Protein AF-A0A516HG93-F1 (afdb_monomer_lite)

Sequence (160 aa):
MPISRIILSLVFISAPFLVAAEEVNPKSQEELVKNFAEIHQNLMAKVAVADMYYGCHLAKHGDDKGLDDIETLILKTDKDTLGQKLINCLGDDKIGSEKALNFGITGCFTDQTKHMDVKVQSEKMAQVAKAIDALGKEEKQKSFTQCVNNQALIYLQSQE

Secondary structure (DSSP, 8-state):
-------------------------HHHHHHHHHHHHHHHHHHHHHHHHHHHHHHHHHHHH-S-TTSPPHHHHHHTS-HHHHHHHHHHHHTTS-TTSHHHHHHHHHHHHHHHHTTS-HHHHHHHHHHHHHHHHHS-HHHHHHHHHHHHHHHHHHHHHTT-

pLDDT: mean 85.94, std 16.66, range [29.78, 98.44]

Foldseek 3Di:
DDDDDPDPDDDPPPDPPPPPPDPPDVVVVVVVVVVVVVLLVVLLVQLLLLQLLQLLCCVVPNPDPPDDQSLCSRPPNDSVRSNVSNCVSCPVDDCLDLSSLLSLLLSLLCVVCVPDDPVVSVVVSVVSVVCSVVDDSVVSVVNSSVSSSVVSVVSVVVVD

Radius of gyration: 26.58 Å; chains: 1; bounding box: 98×54×49 Å

Structure (mmCIF, N/CA/C/O backbone):
data_AF-A0A516HG93-F1
#
_entry.id   AF-A0A516HG93-F1
#
loop_
_atom_site.group_PDB
_atom_site.id
_atom_site.type_symbol
_atom_site.label_atom_id
_atom_site.label_alt_id
_atom_site.label_comp_id
_atom_site.label_asym_id
_atom_site.label_entity_id
_atom_site.label_seq_id
_atom_site.pdbx_PDB_ins_code
_atom_site.Cartn_x
_atom_site.Cartn_y
_atom_site.Cartn_z
_atom_site.occupancy
_atom_site.B_iso_or_equiv
_atom_site.auth_seq_id
_atom_site.auth_comp_id
_atom_site.auth_asym_id
_atom_site.auth_atom_id
_atom_site.pdbx_PDB_model_num
ATOM 1 N N . MET A 1 1 ? 80.128 41.073 -8.113 1.00 29.78 1 MET A N 1
ATOM 2 C CA . MET A 1 1 ? 80.400 40.074 -9.175 1.00 29.78 1 MET A CA 1
ATOM 3 C C . MET A 1 1 ? 79.966 38.701 -8.664 1.00 29.78 1 MET A C 1
ATOM 5 O O . MET A 1 1 ? 80.090 38.490 -7.466 1.00 29.78 1 MET A O 1
ATOM 9 N N . PRO A 1 2 ? 79.383 37.838 -9.513 1.00 52.28 2 PRO A N 1
ATOM 10 C CA . PRO A 1 2 ? 77.929 37.641 -9.695 1.00 52.28 2 PRO A CA 1
ATOM 11 C C . PRO A 1 2 ? 77.404 36.380 -8.966 1.00 52.28 2 PRO A C 1
ATOM 13 O O . PRO A 1 2 ? 78.157 35.448 -8.724 1.00 52.28 2 PRO A O 1
ATOM 16 N N . ILE A 1 3 ? 76.184 36.365 -8.412 1.00 51.62 3 ILE A N 1
ATOM 17 C CA . ILE A 1 3 ? 74.893 36.013 -9.053 1.00 51.62 3 ILE A CA 1
ATOM 18 C C . ILE A 1 3 ? 74.996 34.795 -9.982 1.00 51.62 3 ILE A C 1
ATOM 20 O O . ILE A 1 3 ? 75.483 34.930 -11.095 1.00 51.62 3 ILE A O 1
ATOM 24 N N . SER A 1 4 ? 74.409 33.660 -9.591 1.00 39.78 4 SER A N 1
ATOM 25 C CA . SER A 1 4 ? 73.502 32.938 -10.494 1.00 39.78 4 SER A CA 1
ATOM 26 C C . SER A 1 4 ? 72.667 31.914 -9.728 1.00 39.78 4 SER A C 1
ATOM 28 O O . SER A 1 4 ? 73.186 30.979 -9.123 1.00 39.78 4 SER A O 1
ATOM 30 N N . ARG A 1 5 ? 71.351 32.133 -9.728 1.00 48.31 5 ARG A N 1
ATOM 31 C CA . ARG A 1 5 ? 70.337 31.205 -9.229 1.00 48.31 5 ARG A CA 1
ATOM 32 C C . ARG A 1 5 ? 70.166 30.092 -10.262 1.00 48.31 5 ARG A C 1
ATOM 34 O O . ARG A 1 5 ? 69.785 30.375 -11.393 1.00 48.31 5 ARG A O 1
ATOM 41 N N . ILE A 1 6 ? 70.403 28.844 -9.869 1.00 50.12 6 ILE A N 1
ATOM 42 C CA . ILE A 1 6 ? 70.031 27.677 -10.672 1.00 50.12 6 ILE A CA 1
ATOM 43 C C . ILE A 1 6 ? 68.522 27.481 -10.504 1.00 50.12 6 ILE A C 1
ATOM 45 O O . ILE A 1 6 ? 68.051 27.004 -9.475 1.00 50.12 6 ILE A O 1
ATOM 49 N N . ILE A 1 7 ? 67.761 27.921 -11.504 1.00 53.62 7 ILE A N 1
ATOM 50 C CA . ILE A 1 7 ? 66.344 27.595 -11.659 1.00 53.62 7 ILE A CA 1
ATOM 51 C C . ILE A 1 7 ? 66.294 26.212 -12.311 1.00 53.62 7 ILE A C 1
ATOM 53 O O . ILE A 1 7 ? 66.561 26.074 -13.503 1.00 53.62 7 ILE A O 1
ATOM 57 N N . LEU A 1 8 ? 65.998 25.182 -11.520 1.00 47.81 8 LEU A N 1
ATOM 58 C CA . LEU A 1 8 ? 65.696 23.849 -12.029 1.00 47.81 8 LEU A CA 1
ATOM 59 C C . LEU A 1 8 ? 64.211 23.821 -12.416 1.00 47.81 8 LEU A C 1
ATOM 61 O O . LEU A 1 8 ? 63.340 23.609 -11.575 1.00 47.81 8 LEU A O 1
ATOM 65 N N . SER A 1 9 ? 63.924 24.105 -13.685 1.00 47.34 9 SER A N 1
ATOM 66 C CA . SER A 1 9 ? 62.581 23.992 -14.256 1.00 47.34 9 SER A CA 1
ATOM 67 C C . SER A 1 9 ? 62.136 22.526 -14.274 1.00 47.34 9 SER A C 1
ATOM 69 O O . SER A 1 9 ? 62.617 21.742 -15.090 1.00 47.34 9 SER A O 1
ATOM 71 N N . LEU A 1 10 ? 61.196 22.156 -13.398 1.00 49.38 10 LEU A N 1
ATOM 72 C CA . LEU A 1 10 ? 60.401 20.938 -13.556 1.00 49.38 10 LEU A CA 1
ATOM 73 C C . LEU A 1 10 ? 59.409 21.153 -14.706 1.00 49.38 10 LEU A C 1
ATOM 75 O O . LEU A 1 10 ? 58.421 21.873 -14.568 1.00 49.38 10 LEU A O 1
ATOM 79 N N . VAL A 1 11 ? 59.674 20.523 -15.847 1.00 50.09 11 VAL A N 1
ATOM 80 C CA . VAL A 1 11 ? 58.705 20.385 -16.937 1.00 50.09 11 VAL A CA 1
ATOM 81 C C . VAL A 1 11 ? 57.731 19.273 -16.544 1.00 50.09 11 VAL A C 1
ATOM 83 O O . VAL A 1 11 ? 58.056 18.091 -16.634 1.00 50.09 11 VAL A O 1
ATOM 86 N N . PHE A 1 12 ? 56.537 19.647 -16.079 1.00 50.25 12 PHE A N 1
ATOM 87 C CA . PHE A 1 12 ? 55.408 18.725 -15.959 1.00 50.25 12 PHE A CA 1
ATOM 88 C C . PHE A 1 12 ? 54.913 18.377 -17.368 1.00 50.25 12 PHE A C 1
ATOM 90 O O . PHE A 1 12 ? 54.202 19.155 -18.003 1.00 50.25 12 PHE A O 1
ATOM 97 N N . ILE A 1 13 ? 55.311 17.205 -17.863 1.00 52.19 13 ILE A N 1
ATOM 98 C CA . ILE A 1 13 ? 54.721 16.588 -19.052 1.00 52.19 13 ILE A CA 1
ATOM 99 C C . ILE A 1 13 ? 53.311 16.141 -18.653 1.00 52.19 13 ILE A C 1
ATOM 101 O O . ILE A 1 13 ? 53.122 15.092 -18.041 1.00 52.19 13 ILE A O 1
ATOM 105 N N . SER A 1 14 ? 52.317 16.971 -18.954 1.00 54.31 14 SER A N 1
ATOM 106 C CA . SER A 1 14 ? 50.916 16.564 -18.930 1.00 54.31 14 SER A CA 1
ATOM 107 C C . SER A 1 14 ? 50.680 15.672 -20.147 1.00 54.31 14 SER A C 1
ATOM 109 O O . SER A 1 14 ? 50.555 16.147 -21.272 1.00 54.31 14 SER A O 1
ATOM 111 N N . ALA A 1 15 ? 50.674 14.357 -19.936 1.00 58.38 15 ALA A N 1
ATOM 112 C CA . ALA A 1 15 ? 50.124 13.442 -20.923 1.00 58.38 15 ALA A CA 1
ATOM 113 C C . ALA A 1 15 ? 48.605 13.689 -20.981 1.00 58.38 15 ALA A C 1
ATOM 115 O O . ALA A 1 15 ? 47.944 13.552 -19.946 1.00 58.38 15 ALA A O 1
ATOM 116 N N . PRO A 1 16 ? 48.024 14.067 -22.132 1.00 53.50 16 PRO A N 1
ATOM 117 C CA . PRO A 1 16 ? 46.581 14.052 -22.267 1.00 53.50 16 PRO A CA 1
ATOM 118 C C . PRO A 1 16 ? 46.145 12.588 -22.217 1.00 53.50 16 PRO A C 1
ATOM 120 O O . PRO A 1 16 ? 46.410 11.813 -23.136 1.00 53.50 16 PRO A O 1
ATOM 123 N N . PHE A 1 17 ? 45.497 12.194 -21.122 1.00 55.28 17 PHE A N 1
ATOM 124 C CA . PHE A 1 17 ? 44.669 10.998 -21.130 1.00 55.28 17 PHE A CA 1
ATOM 125 C C . PHE A 1 17 ? 43.614 11.204 -22.221 1.00 55.28 17 PHE A C 1
ATOM 127 O O . PHE A 1 17 ? 42.732 12.052 -22.084 1.00 55.28 17 PHE A O 1
ATOM 134 N N . LEU A 1 18 ? 43.727 10.461 -23.325 1.00 49.06 18 LEU A N 1
ATOM 135 C CA . LEU A 1 18 ? 42.614 10.284 -24.248 1.00 49.06 18 LEU A CA 1
ATOM 136 C C . LEU A 1 18 ? 41.513 9.550 -23.478 1.00 49.06 18 LEU A C 1
ATOM 138 O O . LEU A 1 18 ? 41.557 8.332 -23.320 1.00 49.06 18 LEU A O 1
ATOM 142 N N . VAL A 1 19 ? 40.532 10.300 -22.985 1.00 61.69 19 VAL A N 1
ATOM 143 C CA . VAL A 1 19 ? 39.219 9.744 -22.673 1.00 61.69 19 VAL A CA 1
ATOM 144 C C . VAL A 1 19 ? 38.577 9.446 -24.022 1.00 61.69 19 VAL A C 1
ATOM 146 O O . VAL A 1 19 ? 38.176 10.360 -24.740 1.00 61.69 19 VAL A O 1
ATOM 149 N N . ALA A 1 20 ? 38.538 8.170 -24.403 1.00 54.38 20 ALA A N 1
ATOM 150 C CA . ALA A 1 20 ? 37.650 7.727 -25.463 1.00 54.38 20 ALA A CA 1
ATOM 151 C C . ALA A 1 20 ? 36.220 7.962 -24.962 1.00 54.38 20 ALA A C 1
ATOM 153 O O . ALA A 1 20 ? 35.748 7.262 -24.070 1.00 54.38 20 ALA A O 1
ATOM 154 N N . ALA A 1 21 ? 35.566 9.006 -25.470 1.00 52.97 21 ALA A N 1
ATOM 155 C CA . ALA A 1 21 ? 34.135 9.171 -25.295 1.00 52.97 21 ALA A CA 1
ATOM 156 C C . ALA A 1 21 ? 33.465 8.027 -26.062 1.00 52.97 21 ALA A C 1
ATOM 158 O O . ALA A 1 21 ? 33.499 7.999 -27.291 1.00 52.97 21 ALA A O 1
ATOM 159 N N . GLU A 1 22 ? 32.936 7.047 -25.336 1.00 60.50 22 GLU A N 1
ATOM 160 C CA . GLU A 1 22 ? 32.045 6.045 -25.906 1.00 60.50 22 GLU A CA 1
ATOM 161 C C . GLU A 1 22 ? 30.858 6.802 -26.516 1.00 60.50 22 GLU A C 1
ATOM 163 O O . GLU A 1 22 ? 30.159 7.535 -25.811 1.00 60.50 22 GLU A O 1
ATOM 168 N N . GLU A 1 23 ? 30.685 6.726 -27.841 1.00 54.19 23 GLU A N 1
ATOM 169 C CA . GLU A 1 23 ? 29.520 7.319 -28.494 1.00 54.19 23 GLU A CA 1
ATOM 170 C C . GLU A 1 23 ? 28.272 6.629 -27.942 1.00 54.19 23 GLU A C 1
ATOM 172 O O . GLU A 1 23 ? 27.972 5.480 -28.272 1.00 54.19 23 GLU A O 1
ATOM 177 N N . VAL A 1 24 ? 27.538 7.338 -27.086 1.00 57.97 24 VAL A N 1
ATOM 178 C CA . VAL A 1 24 ? 26.213 6.918 -26.640 1.00 57.97 24 VAL A CA 1
ATOM 179 C C . VAL A 1 24 ? 25.322 6.886 -27.876 1.00 57.97 24 VAL A C 1
ATOM 181 O O . VAL A 1 24 ? 24.911 7.926 -28.390 1.00 57.97 24 VAL A O 1
ATOM 184 N N . ASN A 1 25 ? 25.049 5.685 -28.383 1.00 68.00 25 ASN A N 1
ATOM 185 C CA . ASN A 1 25 ? 24.136 5.503 -29.499 1.00 68.00 25 ASN A CA 1
ATOM 186 C C . ASN A 1 25 ? 22.728 5.950 -29.051 1.00 68.00 25 ASN A C 1
ATOM 188 O O . ASN A 1 25 ? 22.151 5.350 -28.144 1.00 68.00 25 ASN A O 1
ATOM 192 N N . PRO A 1 26 ? 22.130 6.978 -29.673 1.00 63.59 26 PRO A N 1
ATOM 193 C CA . PRO A 1 26 ? 20.846 7.518 -29.226 1.00 63.59 26 PRO A CA 1
ATOM 194 C C . PRO A 1 26 ? 19.720 6.473 -29.260 1.00 63.59 26 PRO A C 1
ATOM 196 O O . PRO A 1 26 ? 18.811 6.519 -28.433 1.00 63.59 26 PRO A O 1
ATOM 199 N N . LYS A 1 27 ? 19.808 5.478 -30.155 1.00 65.38 27 LYS A N 1
ATOM 200 C CA . LYS A 1 27 ? 18.829 4.389 -30.252 1.00 65.38 27 LYS A CA 1
ATOM 201 C C . LYS A 1 27 ? 18.918 3.409 -29.076 1.00 65.38 27 LYS A C 1
ATOM 203 O O . LYS A 1 27 ? 17.887 2.913 -28.637 1.00 65.38 27 LYS A O 1
ATOM 208 N N . SER A 1 28 ? 20.119 3.153 -28.546 1.00 79.12 28 SER A N 1
ATOM 209 C CA . SER A 1 28 ? 20.276 2.300 -27.359 1.00 79.12 28 SER A CA 1
ATOM 210 C C . SER A 1 28 ? 19.857 3.027 -26.081 1.00 79.12 28 SER A C 1
ATOM 212 O O . SER A 1 28 ? 19.300 2.406 -25.181 1.00 79.12 28 SER A O 1
ATOM 214 N N . GLN A 1 29 ? 20.049 4.348 -26.014 1.00 81.31 29 GLN A N 1
ATOM 215 C CA . GLN A 1 29 ? 19.571 5.157 -24.893 1.00 81.31 29 GLN A CA 1
ATOM 216 C C . GLN A 1 29 ? 18.036 5.198 -24.822 1.00 81.31 29 GLN A C 1
ATOM 218 O O . GLN A 1 29 ? 17.473 5.018 -23.744 1.00 81.31 29 GLN A O 1
ATOM 223 N N . GLU A 1 30 ? 17.353 5.393 -25.953 1.00 84.81 30 GLU A N 1
ATOM 224 C CA . GLU A 1 30 ? 15.884 5.371 -26.013 1.00 84.81 30 GLU A CA 1
ATOM 225 C C . GLU A 1 30 ? 15.314 4.007 -25.587 1.00 84.81 30 GLU A C 1
ATOM 227 O O . GLU A 1 30 ? 14.357 3.941 -24.814 1.00 84.81 30 GLU A O 1
ATOM 232 N N . GLU A 1 31 ? 15.937 2.914 -26.035 1.00 86.06 31 GLU A N 1
ATOM 233 C CA . GLU A 1 31 ? 15.546 1.550 -25.672 1.00 86.06 31 GLU A CA 1
ATOM 234 C C . GLU A 1 31 ? 15.713 1.278 -24.168 1.00 86.06 31 GLU A C 1
ATOM 236 O O . GLU A 1 31 ? 14.800 0.749 -23.531 1.00 86.06 31 GLU A O 1
ATOM 241 N N . LEU A 1 32 ? 16.823 1.718 -23.567 1.00 84.12 32 LEU A N 1
ATOM 242 C CA . LEU A 1 32 ? 17.049 1.624 -22.121 1.00 84.12 32 LEU A CA 1
ATOM 243 C C . LEU A 1 32 ? 16.003 2.409 -21.319 1.00 84.12 32 LEU A C 1
ATOM 245 O O . LEU A 1 32 ? 15.443 1.882 -20.357 1.00 84.12 32 LEU A O 1
ATOM 249 N N . VAL A 1 33 ? 15.703 3.647 -21.727 1.00 84.94 33 VAL A N 1
ATOM 250 C CA . VAL A 1 33 ? 14.686 4.485 -21.069 1.00 84.94 33 VAL A CA 1
ATOM 251 C C . VAL A 1 33 ? 13.307 3.835 -21.155 1.00 84.94 33 VAL A C 1
ATOM 253 O O . VAL A 1 33 ? 12.573 3.809 -20.165 1.00 84.94 33 VAL A O 1
ATOM 256 N N . LYS A 1 34 ? 12.955 3.274 -22.316 1.00 84.44 34 LYS A N 1
ATOM 257 C CA . LYS A 1 34 ? 11.679 2.583 -22.513 1.00 84.44 34 LYS A CA 1
ATOM 258 C C . LYS A 1 34 ? 11.565 1.340 -21.629 1.00 84.44 34 LYS A C 1
ATOM 260 O O . LYS A 1 34 ? 10.542 1.166 -20.970 1.00 84.44 34 LYS A O 1
ATOM 265 N N . ASN A 1 35 ? 12.612 0.517 -21.578 1.00 84.56 35 ASN A N 1
ATOM 266 C CA . ASN A 1 35 ? 12.636 -0.691 -20.753 1.00 84.56 35 ASN A CA 1
ATOM 267 C C . ASN A 1 35 ? 12.513 -0.348 -19.263 1.00 84.56 35 ASN A C 1
ATOM 269 O O . ASN A 1 35 ? 11.708 -0.952 -18.555 1.00 84.56 35 ASN A O 1
ATOM 273 N N . PHE A 1 36 ? 13.246 0.669 -18.800 1.00 83.81 36 PHE A N 1
ATOM 274 C CA . PHE A 1 36 ? 13.119 1.168 -17.432 1.00 83.81 36 PHE A CA 1
ATOM 275 C C . PHE A 1 36 ? 11.688 1.629 -17.131 1.00 83.81 36 PHE A C 1
ATOM 277 O O . PHE A 1 36 ? 11.121 1.245 -16.110 1.00 83.81 36 PHE A O 1
ATOM 284 N N . ALA A 1 37 ? 11.080 2.411 -18.029 1.00 82.38 37 ALA A N 1
ATOM 285 C CA . ALA A 1 37 ? 9.715 2.892 -17.854 1.00 82.38 37 ALA A CA 1
ATOM 286 C C . ALA A 1 37 ? 8.706 1.738 -17.756 1.00 82.38 37 ALA A C 1
ATOM 288 O O . ALA A 1 37 ? 7.854 1.753 -16.872 1.00 82.38 37 ALA A O 1
ATOM 289 N N . GLU A 1 38 ? 8.807 0.723 -18.615 1.00 87.06 38 GLU A N 1
ATOM 290 C CA . GLU A 1 38 ? 7.900 -0.429 -18.598 1.00 87.06 38 GLU A CA 1
ATOM 291 C C . GLU A 1 38 ? 8.025 -1.250 -17.308 1.00 87.06 38 GLU A C 1
ATOM 293 O O . GLU A 1 38 ? 7.017 -1.548 -16.659 1.00 87.06 38 GLU A O 1
ATOM 298 N N . ILE A 1 39 ? 9.256 -1.565 -16.894 1.00 81.75 39 ILE A N 1
ATOM 299 C CA . ILE A 1 39 ? 9.523 -2.292 -15.647 1.00 81.75 39 ILE A CA 1
ATOM 300 C C . ILE A 1 39 ? 8.981 -1.503 -14.455 1.00 81.75 39 ILE A C 1
ATOM 302 O O . ILE A 1 39 ? 8.253 -2.049 -13.623 1.00 81.75 39 ILE A O 1
ATOM 306 N N . HIS A 1 40 ? 9.285 -0.207 -14.402 1.00 85.12 40 HIS A N 1
ATOM 307 C CA . HIS A 1 40 ? 8.857 0.661 -13.319 1.00 85.12 40 HIS A CA 1
ATOM 308 C C . HIS A 1 40 ? 7.328 0.771 -13.243 1.00 85.12 40 HIS A C 1
ATOM 310 O O . HIS A 1 40 ? 6.766 0.635 -12.162 1.00 85.12 40 HIS A O 1
ATOM 316 N N . GLN A 1 41 ? 6.629 0.944 -14.371 1.00 83.88 41 GLN A N 1
ATOM 317 C CA . GLN A 1 41 ? 5.161 1.009 -14.388 1.00 83.88 41 GLN A CA 1
ATOM 318 C C . GLN A 1 41 ? 4.513 -0.304 -13.925 1.00 83.88 41 GLN A C 1
ATOM 320 O O . GLN A 1 41 ? 3.567 -0.284 -13.133 1.00 83.88 41 GLN A O 1
ATOM 325 N N . ASN A 1 42 ? 5.037 -1.451 -14.363 1.00 90.50 42 ASN A N 1
ATOM 326 C CA . ASN A 1 42 ? 4.540 -2.754 -13.920 1.00 90.50 42 ASN A CA 1
ATOM 327 C C . ASN A 1 42 ? 4.772 -2.974 -12.418 1.00 90.50 42 ASN A C 1
ATOM 329 O O . ASN A 1 42 ? 3.879 -3.465 -11.719 1.00 90.50 42 ASN A O 1
ATOM 333 N N . LEU A 1 43 ? 5.940 -2.573 -11.908 1.00 93.94 43 LEU A N 1
ATOM 334 C CA . LEU A 1 43 ? 6.253 -2.649 -10.485 1.00 93.94 43 LEU A CA 1
ATOM 335 C C . LEU A 1 43 ? 5.368 -1.705 -9.665 1.00 93.94 43 LEU A C 1
ATOM 337 O O . LEU A 1 43 ? 4.783 -2.151 -8.683 1.00 93.94 43 LEU A O 1
ATOM 341 N N . MET A 1 44 ? 5.182 -0.452 -10.092 1.00 95.19 44 MET A N 1
ATOM 342 C CA . MET A 1 44 ? 4.264 0.499 -9.449 1.00 95.19 44 MET A CA 1
ATOM 343 C C . MET A 1 44 ? 2.855 -0.080 -9.300 1.00 95.19 44 MET A C 1
ATOM 345 O O . MET A 1 44 ? 2.258 0.019 -8.231 1.00 95.19 44 MET A O 1
ATOM 349 N N . ALA A 1 45 ? 2.321 -0.716 -10.347 1.00 94.69 45 ALA A N 1
ATOM 350 C CA . ALA A 1 45 ? 1.004 -1.341 -10.278 1.00 94.69 45 ALA A CA 1
ATOM 351 C C . ALA A 1 45 ? 0.955 -2.456 -9.220 1.00 94.69 45 ALA A C 1
ATOM 353 O O . ALA A 1 45 ? -0.022 -2.558 -8.480 1.00 94.69 45 ALA A O 1
ATOM 354 N N . LYS A 1 46 ? 2.013 -3.268 -9.109 1.00 96.62 46 LYS A N 1
ATOM 355 C CA . LYS A 1 46 ? 2.110 -4.325 -8.095 1.00 96.62 46 LYS A CA 1
ATOM 356 C C . LYS A 1 46 ? 2.227 -3.758 -6.676 1.00 96.62 46 LYS A C 1
ATOM 358 O O . LYS A 1 46 ? 1.519 -4.225 -5.788 1.00 96.62 46 LYS A O 1
ATOM 363 N N . VAL A 1 47 ? 3.063 -2.736 -6.488 1.00 97.75 47 VAL A N 1
ATOM 364 C CA . VAL A 1 47 ? 3.228 -1.997 -5.224 1.00 97.75 47 VAL A CA 1
ATOM 365 C C . VAL A 1 47 ? 1.887 -1.429 -4.764 1.00 97.75 47 VAL A C 1
ATOM 367 O O . VAL A 1 47 ? 1.448 -1.729 -3.660 1.00 97.75 47 VAL A O 1
ATOM 370 N N . ALA A 1 48 ? 1.160 -0.742 -5.650 1.00 98.12 48 ALA A N 1
ATOM 371 C CA . ALA A 1 48 ? -0.140 -0.171 -5.315 1.00 98.12 48 ALA A CA 1
ATOM 372 C C . ALA A 1 48 ? -1.147 -1.223 -4.814 1.00 98.12 48 ALA A C 1
ATOM 374 O O . ALA A 1 48 ? -1.869 -0.988 -3.845 1.00 98.12 48 ALA A O 1
ATOM 375 N N . VAL A 1 49 ? -1.205 -2.394 -5.459 1.00 97.75 49 VAL A N 1
ATOM 376 C CA . VAL A 1 49 ? -2.083 -3.493 -5.024 1.00 97.75 49 VAL A CA 1
ATOM 377 C C . VAL A 1 49 ? -1.625 -4.052 -3.672 1.00 97.75 49 VAL A C 1
ATOM 379 O O . VAL A 1 49 ? -2.475 -4.334 -2.826 1.00 97.75 49 VAL A O 1
ATOM 382 N N . ALA A 1 50 ? -0.312 -4.179 -3.445 1.00 98.12 50 ALA A N 1
ATOM 383 C CA . ALA A 1 50 ? 0.242 -4.631 -2.170 1.00 98.12 50 ALA A CA 1
ATOM 384 C C . ALA A 1 50 ? -0.130 -3.687 -1.025 1.00 98.12 50 ALA A C 1
ATOM 386 O O . ALA A 1 50 ? -0.661 -4.150 -0.017 1.00 98.12 50 ALA A O 1
ATOM 387 N N . ASP A 1 51 ? 0.062 -2.379 -1.203 1.00 98.31 51 ASP A N 1
ATOM 388 C CA . ASP A 1 51 ? -0.266 -1.381 -0.186 1.00 98.31 51 ASP A CA 1
ATOM 389 C C . ASP A 1 51 ? -1.763 -1.377 0.138 1.00 98.31 51 ASP A C 1
ATOM 391 O O . ASP A 1 51 ? -2.154 -1.390 1.307 1.00 98.31 51 ASP A O 1
ATOM 395 N N . MET A 1 52 ? -2.619 -1.402 -0.892 1.00 98.44 52 MET A N 1
ATOM 396 C CA . MET A 1 52 ? -4.069 -1.460 -0.697 1.00 98.44 52 MET A CA 1
ATOM 397 C C . MET A 1 52 ? -4.488 -2.731 0.041 1.00 98.44 52 MET A C 1
ATOM 399 O O . MET A 1 52 ? -5.341 -2.673 0.928 1.00 98.44 52 MET A O 1
ATOM 403 N N . TYR A 1 53 ? -3.910 -3.883 -0.312 1.00 97.81 53 TYR A N 1
ATOM 404 C CA . TYR A 1 53 ? -4.224 -5.141 0.357 1.00 97.81 53 TYR A CA 1
ATOM 405 C C . TYR A 1 53 ? -3.763 -5.109 1.813 1.00 97.81 53 TYR A C 1
ATOM 407 O O . TYR A 1 53 ? -4.546 -5.445 2.701 1.00 97.81 53 TYR A O 1
ATOM 415 N N . TYR A 1 54 ? -2.535 -4.656 2.062 1.00 97.56 54 TYR A N 1
ATOM 416 C CA . TYR A 1 54 ? -1.963 -4.571 3.398 1.00 97.56 54 TYR A CA 1
ATOM 417 C C . TYR A 1 54 ? -2.796 -3.655 4.304 1.00 97.56 54 TYR A C 1
ATOM 419 O O . TYR A 1 54 ? -3.233 -4.075 5.374 1.00 97.56 54 TYR A O 1
ATOM 427 N N . GLY A 1 55 ? -3.117 -2.439 3.846 1.00 96.81 55 GLY A N 1
ATOM 428 C CA . GLY A 1 55 ? -3.971 -1.516 4.597 1.00 96.81 55 GLY A CA 1
ATOM 429 C C . GLY A 1 55 ? -5.386 -2.057 4.828 1.00 96.81 55 GLY A C 1
ATOM 430 O O . GLY A 1 55 ? -5.945 -1.886 5.911 1.00 96.81 55 GLY A O 1
ATOM 431 N N . CYS A 1 56 ? -5.957 -2.762 3.849 1.00 97.19 56 CYS A N 1
ATOM 432 C CA . CYS A 1 56 ? -7.258 -3.410 4.001 1.00 97.19 56 CYS A CA 1
ATOM 433 C C . CYS A 1 56 ? -7.217 -4.544 5.038 1.00 97.19 56 CYS A C 1
ATOM 435 O O . CYS A 1 56 ? -8.130 -4.667 5.858 1.00 97.19 56 CYS A O 1
ATOM 437 N N . HIS A 1 57 ? -6.155 -5.353 5.028 1.00 95.44 57 HIS A N 1
ATOM 438 C CA . HIS A 1 57 ? -5.960 -6.423 5.998 1.00 95.44 57 HIS A CA 1
ATOM 439 C C . HIS A 1 57 ? -5.827 -5.857 7.414 1.00 95.44 57 HIS A C 1
ATOM 441 O O . HIS A 1 57 ? -6.563 -6.290 8.300 1.00 95.44 57 HIS A O 1
ATOM 447 N N . LEU A 1 58 ? -4.975 -4.842 7.609 1.00 93.38 58 LEU A N 1
ATOM 448 C CA . LEU A 1 58 ? -4.833 -4.156 8.896 1.00 93.38 58 LEU A CA 1
ATOM 449 C C . LEU A 1 58 ? -6.174 -3.620 9.409 1.00 93.38 58 LEU A C 1
ATOM 451 O O . LEU A 1 58 ? -6.507 -3.787 10.578 1.00 93.38 58 LEU A O 1
ATOM 455 N N . ALA A 1 59 ? -6.990 -3.025 8.536 1.00 93.44 59 ALA A N 1
ATOM 456 C CA . ALA A 1 59 ? -8.295 -2.500 8.930 1.00 93.44 59 ALA A CA 1
ATOM 457 C C . ALA A 1 59 ? -9.283 -3.589 9.391 1.00 93.44 59 ALA A C 1
ATOM 459 O O . ALA A 1 59 ? -10.171 -3.306 10.195 1.00 93.44 59 ALA A O 1
ATOM 460 N N . LYS A 1 60 ? -9.160 -4.823 8.884 1.00 91.00 60 LYS A N 1
ATOM 461 C CA . LYS A 1 60 ? -10.043 -5.945 9.242 1.00 91.00 60 LYS A CA 1
ATOM 462 C C . LYS A 1 60 ? -9.535 -6.781 10.414 1.00 91.00 60 LYS A C 1
ATOM 464 O O . LYS A 1 60 ? -10.353 -7.339 11.142 1.00 91.00 60 LYS A O 1
ATOM 469 N N . HIS A 1 61 ? -8.220 -6.895 10.567 1.00 87.94 61 HIS A N 1
ATOM 470 C CA . HIS A 1 61 ? -7.594 -7.873 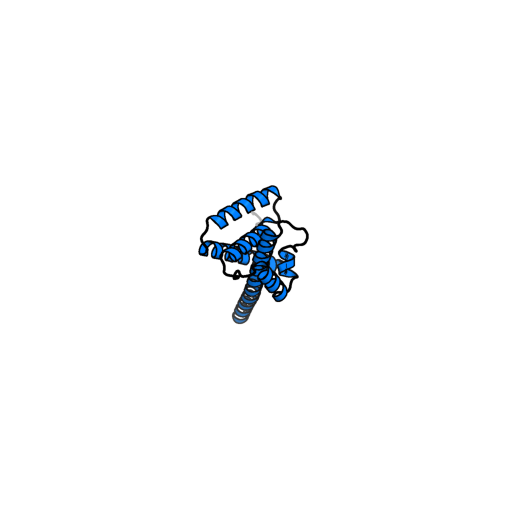11.459 1.00 87.94 61 HIS A CA 1
ATOM 471 C C . HIS A 1 61 ? -6.662 -7.247 12.507 1.00 87.94 61 HIS A C 1
ATOM 473 O O . HIS A 1 61 ? -6.236 -7.941 13.426 1.00 87.94 61 HIS A O 1
ATOM 479 N N . GLY A 1 62 ? -6.397 -5.939 12.430 1.00 84.06 62 GLY A N 1
ATOM 480 C CA . GLY A 1 62 ? -5.393 -5.276 13.259 1.00 84.06 62 GLY A CA 1
ATOM 481 C C . GLY A 1 62 ? -3.976 -5.737 12.911 1.00 84.06 62 GLY A C 1
ATOM 482 O O . GLY A 1 62 ? -3.720 -6.191 11.796 1.00 84.06 62 GLY A O 1
ATOM 483 N N . ASP A 1 63 ? -3.066 -5.647 13.881 1.00 72.25 63 ASP A N 1
ATOM 484 C CA . ASP A 1 63 ? -1.651 -6.025 13.736 1.00 72.25 63 ASP A CA 1
ATOM 485 C C . ASP A 1 63 ? -1.437 -7.547 13.883 1.00 72.25 63 ASP A C 1
ATOM 487 O O . ASP A 1 63 ? -0.613 -8.014 14.676 1.00 72.25 63 ASP A O 1
ATOM 491 N N . ASP A 1 64 ? -2.237 -8.345 13.171 1.00 73.06 64 ASP A N 1
ATOM 492 C CA . ASP A 1 64 ? -2.169 -9.805 13.240 1.00 73.06 64 ASP A CA 1
ATOM 493 C C . ASP A 1 64 ? -0.823 -10.344 12.714 1.00 73.06 64 ASP A C 1
ATOM 495 O O . ASP A 1 64 ? -0.274 -9.882 11.714 1.00 73.06 64 ASP A O 1
ATOM 499 N N . LYS A 1 65 ? -0.301 -11.387 13.370 1.00 62.56 65 LYS A N 1
ATOM 500 C CA . LYS A 1 65 ? 1.007 -12.000 13.077 1.00 62.56 65 LYS A CA 1
ATOM 501 C C . LYS A 1 65 ? 1.017 -12.865 11.809 1.00 62.56 65 LYS A C 1
ATOM 503 O O . LYS A 1 65 ? 2.054 -13.435 11.483 1.00 62.56 65 LYS A O 1
ATOM 508 N N . GLY A 1 66 ? -0.126 -13.012 11.139 1.00 71.38 66 GLY A N 1
ATOM 509 C CA . GLY A 1 66 ? -0.282 -13.808 9.919 1.00 71.38 66 GLY A CA 1
ATOM 510 C C . GLY A 1 66 ? -0.136 -13.026 8.611 1.00 71.38 66 GLY A C 1
ATOM 511 O O . GLY A 1 66 ? -0.195 -13.639 7.545 1.00 71.38 66 GLY A O 1
ATOM 512 N N . LEU A 1 67 ? 0.019 -11.698 8.665 1.00 86.88 67 LEU A N 1
ATOM 513 C CA . LEU A 1 67 ? 0.171 -10.866 7.473 1.00 86.88 67 LEU A CA 1
ATOM 514 C C . LEU A 1 67 ? 1.638 -10.810 7.027 1.00 86.88 67 LEU A C 1
ATOM 516 O O . LEU A 1 67 ? 2.508 -10.391 7.788 1.00 86.88 67 LEU A O 1
ATOM 520 N N . ASP A 1 68 ? 1.891 -11.189 5.773 1.00 91.12 68 ASP A N 1
ATOM 521 C CA . ASP A 1 68 ? 3.185 -10.976 5.121 1.00 91.12 68 ASP A CA 1
ATOM 522 C C . ASP A 1 68 ? 3.539 -9.478 5.100 1.00 91.12 68 ASP A C 1
ATOM 524 O O . ASP A 1 68 ? 2.676 -8.632 4.842 1.00 91.12 68 ASP A O 1
ATOM 528 N N . ASP A 1 69 ? 4.812 -9.141 5.317 1.00 91.88 69 ASP A N 1
ATOM 529 C CA . ASP A 1 69 ? 5.279 -7.765 5.141 1.00 91.88 69 ASP A CA 1
ATOM 530 C C . ASP A 1 69 ? 5.115 -7.281 3.685 1.00 91.88 69 ASP A C 1
ATOM 532 O O . ASP A 1 69 ? 5.026 -8.064 2.733 1.00 91.88 69 ASP A O 1
ATOM 536 N N . ILE A 1 70 ? 5.046 -5.957 3.507 1.00 95.00 70 ILE A N 1
ATOM 537 C CA . ILE A 1 70 ? 4.802 -5.327 2.198 1.00 95.00 70 ILE A CA 1
ATOM 538 C C . ILE A 1 70 ? 5.873 -5.721 1.175 1.00 95.00 70 ILE A C 1
ATOM 540 O O . ILE A 1 70 ? 5.554 -5.997 0.021 1.00 95.00 70 ILE A O 1
ATOM 544 N N . GLU A 1 71 ? 7.126 -5.842 1.602 1.00 94.75 71 GLU A N 1
ATOM 545 C CA . GLU A 1 71 ? 8.227 -6.285 0.750 1.00 94.75 71 GLU A CA 1
ATOM 546 C C . GLU A 1 71 ? 8.009 -7.711 0.223 1.00 94.75 71 GLU A C 1
ATOM 548 O O . GLU A 1 71 ? 8.165 -7.971 -0.968 1.00 94.75 71 GLU A O 1
ATOM 553 N N . THR A 1 72 ? 7.570 -8.635 1.072 1.00 94.69 72 THR A N 1
ATOM 554 C CA . THR A 1 72 ? 7.228 -10.012 0.707 1.00 94.69 72 THR A CA 1
ATOM 555 C C . THR A 1 72 ? 6.024 -10.050 -0.231 1.00 94.69 72 THR A C 1
ATOM 557 O O . THR A 1 72 ? 6.039 -10.785 -1.225 1.00 94.69 72 THR A O 1
ATOM 560 N N . LEU A 1 73 ? 5.004 -9.223 0.011 1.00 95.94 73 LEU A N 1
ATOM 561 C CA . LEU A 1 73 ? 3.871 -9.079 -0.906 1.00 95.94 73 LEU A CA 1
ATOM 562 C C . LEU A 1 73 ? 4.328 -8.594 -2.292 1.00 95.94 73 LEU A C 1
ATOM 564 O O . LEU A 1 73 ? 3.887 -9.126 -3.312 1.00 95.94 73 LEU A O 1
ATOM 568 N N . ILE A 1 74 ? 5.250 -7.634 -2.350 1.00 95.31 74 ILE A N 1
ATOM 569 C CA . ILE A 1 74 ? 5.732 -7.049 -3.607 1.00 95.31 74 ILE A CA 1
ATOM 570 C C . ILE A 1 74 ? 6.710 -7.974 -4.331 1.00 95.31 74 ILE A C 1
ATOM 572 O O . ILE A 1 74 ? 6.587 -8.162 -5.540 1.00 95.31 74 ILE A O 1
ATOM 576 N N . LEU A 1 75 ? 7.680 -8.563 -3.639 1.00 93.06 75 LEU A N 1
ATOM 577 C CA . LEU A 1 75 ? 8.778 -9.296 -4.273 1.00 93.06 75 LEU A CA 1
ATOM 578 C C . LEU A 1 75 ? 8.475 -10.786 -4.452 1.00 93.06 75 LEU A C 1
ATOM 580 O O . LEU A 1 75 ? 8.931 -11.385 -5.422 1.00 93.06 75 LEU A O 1
ATOM 584 N N . LYS A 1 76 ? 7.687 -11.392 -3.553 1.00 94.19 76 LYS A N 1
ATOM 585 C CA . LYS A 1 76 ? 7.527 -12.858 -3.485 1.00 94.19 76 LYS A CA 1
ATOM 586 C C . LYS A 1 76 ? 6.122 -13.359 -3.810 1.00 94.19 76 LYS A C 1
ATOM 588 O O . LYS A 1 76 ? 5.971 -14.530 -4.141 1.00 94.19 76 LYS A O 1
ATOM 593 N N . THR A 1 77 ? 5.100 -12.506 -3.749 1.00 94.38 77 THR A N 1
ATOM 594 C CA . THR A 1 77 ? 3.735 -12.885 -4.158 1.00 94.38 77 THR A CA 1
ATOM 595 C C . THR A 1 77 ? 3.540 -12.590 -5.643 1.00 94.38 77 THR A C 1
ATOM 597 O O . THR A 1 77 ? 3.925 -11.521 -6.118 1.00 94.38 77 THR A O 1
ATOM 600 N N . ASP A 1 78 ? 2.963 -13.511 -6.413 1.00 93.94 78 ASP A N 1
ATOM 601 C CA . ASP A 1 78 ? 2.633 -13.246 -7.815 1.00 93.94 78 ASP A CA 1
ATOM 602 C C . ASP A 1 78 ? 1.476 -12.233 -7.942 1.00 93.94 78 ASP A C 1
ATOM 604 O O . ASP A 1 78 ? 0.687 -12.023 -7.017 1.00 93.94 78 ASP A O 1
ATOM 608 N N . LYS A 1 79 ? 1.396 -11.559 -9.096 1.00 91.38 79 LYS A N 1
ATOM 609 C CA . LYS A 1 79 ? 0.459 -10.445 -9.314 1.00 91.38 79 LYS A CA 1
ATOM 610 C C . LYS A 1 79 ? -1.004 -10.875 -9.187 1.00 91.38 79 LYS A C 1
ATOM 612 O O . LYS A 1 79 ? -1.814 -10.105 -8.672 1.00 91.38 79 LYS A O 1
ATOM 617 N N . ASP A 1 80 ? -1.337 -12.074 -9.648 1.00 94.06 80 ASP A N 1
ATOM 618 C CA . ASP A 1 80 ? -2.720 -12.538 -9.721 1.00 94.06 80 ASP A CA 1
ATOM 619 C C . ASP A 1 80 ? -3.214 -12.956 -8.334 1.00 94.06 80 ASP A C 1
ATOM 621 O O . ASP A 1 80 ? -4.297 -12.543 -7.913 1.00 94.06 80 ASP A O 1
ATOM 625 N N . THR A 1 81 ? -2.375 -13.656 -7.563 1.00 96.56 81 THR A N 1
ATOM 626 C CA . THR A 1 81 ? -2.639 -13.952 -6.148 1.00 96.56 81 THR A CA 1
ATOM 627 C C . THR A 1 81 ? -2.817 -12.672 -5.340 1.00 96.56 81 THR A C 1
ATOM 629 O O . THR A 1 81 ? -3.763 -12.558 -4.556 1.00 96.56 81 THR A O 1
ATOM 632 N N . LEU A 1 82 ? -1.935 -11.687 -5.529 1.00 96.31 82 LEU A N 1
ATOM 633 C CA . LEU A 1 82 ? -2.019 -10.415 -4.817 1.00 96.31 82 LEU A CA 1
ATOM 634 C C . LEU A 1 82 ? -3.294 -9.637 -5.190 1.00 96.31 82 LEU A C 1
ATOM 636 O O . LEU A 1 82 ? -3.984 -9.116 -4.313 1.00 96.31 82 LEU A O 1
ATOM 640 N N . GLY A 1 83 ? -3.654 -9.624 -6.476 1.00 96.50 83 GLY A N 1
ATOM 641 C CA . GLY A 1 83 ? -4.906 -9.046 -6.959 1.00 96.50 83 GLY A CA 1
ATOM 642 C C . GLY A 1 83 ? -6.136 -9.722 -6.350 1.00 96.50 83 GLY A C 1
ATOM 643 O O . GLY A 1 83 ? -7.043 -9.037 -5.877 1.00 96.50 83 GLY A O 1
ATOM 644 N N . GLN A 1 84 ? -6.152 -11.055 -6.280 1.00 97.00 84 GLN A N 1
ATOM 645 C CA . GLN A 1 84 ? -7.258 -11.799 -5.677 1.00 97.00 84 GLN A CA 1
ATOM 646 C C . GLN A 1 84 ? -7.367 -11.548 -4.168 1.00 97.00 84 GLN A C 1
ATOM 648 O O . GLN A 1 84 ? -8.473 -11.359 -3.657 1.00 97.00 84 GLN A O 1
ATOM 653 N N . LYS A 1 85 ? -6.233 -11.494 -3.454 1.00 96.31 85 LYS A N 1
ATOM 654 C CA . LYS A 1 85 ? -6.174 -11.106 -2.036 1.00 96.31 85 LYS A CA 1
ATOM 655 C C . LYS A 1 85 ? -6.810 -9.725 -1.822 1.00 96.31 85 LYS A C 1
ATOM 657 O O . LYS A 1 85 ? -7.652 -9.578 -0.934 1.00 96.31 85 LYS A O 1
ATOM 662 N N . LEU A 1 86 ? -6.478 -8.740 -2.664 1.00 97.06 86 LEU A N 1
ATOM 663 C CA . LEU A 1 86 ? -7.079 -7.406 -2.601 1.00 97.06 86 LEU A CA 1
ATOM 664 C C . LEU A 1 86 ? -8.587 -7.435 -2.878 1.00 97.06 86 LEU A C 1
ATOM 666 O O . LEU A 1 86 ? -9.346 -6.890 -2.082 1.00 97.06 86 LEU A O 1
ATOM 670 N N . ILE A 1 87 ? -9.029 -8.075 -3.965 1.00 96.75 87 ILE A N 1
ATOM 671 C CA . ILE A 1 87 ? -10.455 -8.172 -4.327 1.00 96.75 87 ILE A CA 1
ATOM 672 C C . ILE A 1 87 ? -11.258 -8.781 -3.174 1.00 96.75 87 ILE A C 1
ATOM 674 O O . ILE A 1 87 ? -12.264 -8.216 -2.747 1.00 96.75 87 ILE A O 1
ATOM 678 N N . ASN A 1 88 ? -10.770 -9.884 -2.605 1.00 96.31 88 ASN A N 1
ATOM 679 C CA . ASN A 1 88 ? -11.407 -10.536 -1.463 1.00 96.31 88 ASN A CA 1
ATOM 680 C C . ASN A 1 88 ? -11.465 -9.614 -0.235 1.00 96.31 88 ASN A C 1
ATOM 682 O O . ASN A 1 88 ? -12.438 -9.632 0.521 1.00 96.31 88 ASN A O 1
ATOM 686 N N . CYS A 1 89 ? -10.430 -8.800 -0.020 1.00 95.94 89 CYS A N 1
ATOM 687 C CA . CYS A 1 89 ? -10.407 -7.866 1.093 1.00 95.94 89 CYS A CA 1
ATOM 688 C C . CYS A 1 89 ? -11.374 -6.688 0.887 1.00 95.94 89 CYS A C 1
ATOM 690 O O . CYS A 1 89 ? -12.110 -6.336 1.812 1.00 95.94 89 CYS A O 1
ATOM 692 N N . LEU A 1 90 ? -11.437 -6.117 -0.316 1.00 96.06 90 LEU A N 1
ATOM 693 C CA . LEU A 1 90 ? -12.342 -5.011 -0.635 1.00 96.06 90 LEU A CA 1
ATOM 694 C C . LEU A 1 90 ? -13.820 -5.429 -0.610 1.00 96.06 90 LEU A C 1
ATOM 696 O O . LEU A 1 90 ? -14.667 -4.623 -0.229 1.00 96.06 90 LEU A O 1
ATOM 700 N N . GLY A 1 91 ? -14.136 -6.682 -0.950 1.00 95.25 91 GLY A N 1
ATOM 701 C CA . GLY A 1 91 ? -15.522 -7.132 -1.079 1.00 95.25 91 GLY A CA 1
ATOM 702 C C . GLY A 1 91 ? -16.204 -6.427 -2.253 1.00 95.25 91 GLY A C 1
ATOM 703 O O . GLY A 1 91 ? -15.720 -6.502 -3.378 1.00 95.25 91 GLY A O 1
ATOM 704 N N . ASP A 1 92 ? -17.300 -5.715 -1.989 1.00 94.81 92 ASP A N 1
ATOM 705 C CA . ASP A 1 92 ? -18.059 -4.993 -3.024 1.00 94.81 92 ASP A CA 1
ATOM 706 C C . ASP A 1 92 ? -17.426 -3.642 -3.423 1.00 94.81 92 ASP A C 1
ATOM 708 O O . ASP A 1 92 ? -17.839 -3.011 -4.403 1.00 94.81 92 ASP A O 1
ATOM 712 N N . ASP A 1 93 ? -16.424 -3.171 -2.673 1.00 95.75 93 ASP A N 1
ATOM 713 C CA . ASP A 1 93 ? -15.735 -1.919 -2.967 1.00 95.75 93 ASP A CA 1
ATOM 714 C C . ASP A 1 93 ? -14.841 -2.035 -4.211 1.00 95.75 93 ASP A C 1
ATOM 716 O O . ASP A 1 93 ? -14.091 -2.990 -4.410 1.00 95.75 93 ASP A O 1
ATOM 720 N N . LYS A 1 94 ? -14.857 -0.998 -5.054 1.00 93.31 94 LYS A N 1
ATOM 721 C CA . LYS A 1 94 ? -13.989 -0.925 -6.241 1.00 93.31 94 LYS A CA 1
ATOM 722 C C . LYS A 1 94 ? -12.566 -0.515 -5.851 1.00 93.31 94 LYS A C 1
ATOM 724 O O . LYS A 1 94 ? -12.393 0.335 -4.980 1.00 93.31 94 LYS A O 1
ATOM 729 N N . ILE A 1 95 ? -11.561 -0.987 -6.593 1.00 89.31 95 ILE A N 1
ATOM 730 C CA . ILE A 1 95 ? -10.138 -0.608 -6.418 1.00 89.31 95 ILE A CA 1
ATOM 731 C C . ILE A 1 95 ? -9.923 0.920 -6.493 1.00 89.31 95 ILE A C 1
ATOM 733 O O . ILE A 1 95 ? -9.082 1.468 -5.796 1.00 89.31 95 ILE A O 1
ATOM 737 N N . GLY A 1 96 ? -10.715 1.639 -7.298 1.00 88.88 96 GLY A N 1
ATOM 738 C CA . GLY A 1 96 ? -10.655 3.108 -7.415 1.00 88.88 96 GLY A CA 1
ATOM 739 C C . GLY A 1 96 ? -11.571 3.879 -6.451 1.00 88.88 96 GLY A C 1
ATOM 740 O O . GLY A 1 96 ? -11.842 5.067 -6.668 1.00 88.88 96 GLY A O 1
ATOM 741 N N . SER A 1 97 ? -12.145 3.205 -5.453 1.00 95.81 97 SER A N 1
ATOM 742 C CA . SER A 1 97 ? -12.970 3.840 -4.422 1.00 95.81 97 SER A CA 1
ATOM 743 C C . SER A 1 97 ? -12.108 4.651 -3.453 1.00 95.81 97 SER A C 1
ATOM 745 O O . SER A 1 97 ? -10.908 4.424 -3.318 1.00 95.81 97 SER A O 1
ATOM 747 N N . GLU A 1 98 ? -12.724 5.601 -2.753 1.00 96.19 98 GLU A N 1
ATOM 748 C CA . GLU A 1 98 ? -12.024 6.349 -1.705 1.00 96.19 98 GLU A CA 1
ATOM 749 C C . GLU A 1 98 ? -11.545 5.432 -0.573 1.00 96.19 98 GLU A C 1
ATOM 751 O O . GLU A 1 98 ? -10.442 5.597 -0.068 1.00 96.19 98 GLU A O 1
ATOM 756 N N . LYS A 1 99 ? -12.325 4.402 -0.238 1.00 96.94 99 LYS A N 1
ATOM 757 C CA . LYS A 1 99 ? -11.950 3.408 0.768 1.00 96.94 99 LYS A CA 1
ATOM 758 C C . LYS A 1 99 ? -10.695 2.626 0.369 1.00 96.94 99 LYS A C 1
ATOM 760 O O . LYS A 1 99 ? -9.786 2.485 1.180 1.00 96.94 99 LYS A O 1
ATOM 765 N N . ALA A 1 100 ? -10.618 2.169 -0.881 1.00 97.56 100 ALA A N 1
ATOM 766 C CA . ALA A 1 100 ? -9.431 1.490 -1.394 1.00 97.56 100 ALA A CA 1
ATOM 767 C C . ALA A 1 100 ? -8.205 2.419 -1.423 1.00 97.56 100 ALA A C 1
ATOM 769 O O . ALA A 1 100 ? -7.114 2.004 -1.040 1.00 97.56 100 ALA A O 1
ATOM 770 N N . LEU A 1 101 ? -8.387 3.695 -1.788 1.00 97.88 101 LEU A N 1
ATOM 771 C CA . LEU A 1 101 ? -7.322 4.700 -1.705 1.00 97.88 101 LEU A CA 1
ATOM 772 C C . LEU A 1 101 ? -6.841 4.915 -0.264 1.00 97.88 101 LEU A C 1
ATOM 774 O O . LEU A 1 101 ? -5.636 4.964 -0.041 1.00 97.88 101 LEU A O 1
ATOM 778 N N . ASN A 1 102 ? -7.751 4.992 0.712 1.00 98.31 102 ASN A N 1
ATOM 779 C CA . ASN A 1 102 ? -7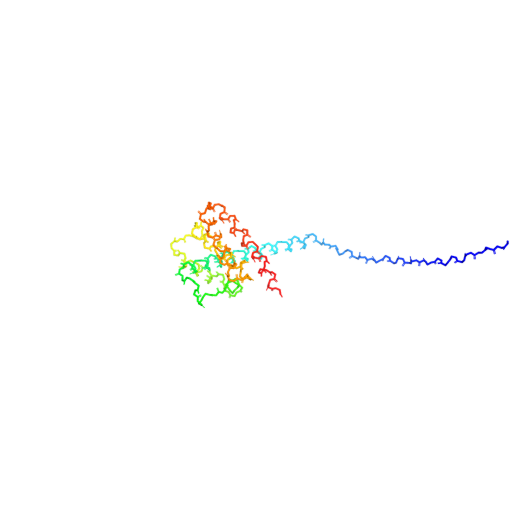.384 5.111 2.124 1.00 98.31 102 ASN A CA 1
ATOM 780 C C . ASN A 1 102 ? -6.521 3.918 2.566 1.00 98.31 102 ASN A C 1
ATOM 782 O O . ASN A 1 102 ? -5.482 4.124 3.184 1.00 98.31 102 ASN A O 1
ATOM 786 N N . PHE A 1 103 ? -6.900 2.689 2.189 1.00 98.38 103 PHE A N 1
ATOM 787 C CA . PHE A 1 103 ? -6.089 1.501 2.467 1.00 98.38 103 PHE A CA 1
ATOM 788 C C . PHE A 1 103 ? -4.707 1.572 1.817 1.00 98.38 103 PHE A C 1
ATOM 790 O O . PHE A 1 103 ? -3.717 1.294 2.487 1.00 98.38 103 PHE A O 1
ATOM 797 N N . GLY A 1 104 ? -4.629 1.993 0.553 1.00 98.12 104 GLY A N 1
ATOM 798 C CA . GLY A 1 104 ? -3.356 2.173 -0.144 1.00 98.12 104 GLY A CA 1
ATOM 799 C C . GLY A 1 104 ? -2.437 3.177 0.553 1.00 98.12 104 GLY A C 1
ATOM 800 O O . GLY A 1 104 ? -1.262 2.895 0.768 1.00 98.12 104 GLY A O 1
ATOM 801 N N . ILE A 1 105 ? -2.968 4.328 0.978 1.00 98.31 105 ILE A N 1
ATOM 802 C CA . ILE A 1 105 ? -2.186 5.329 1.721 1.00 98.31 105 ILE A CA 1
ATOM 803 C C . ILE A 1 105 ? -1.702 4.741 3.050 1.00 98.31 105 ILE A C 1
ATOM 805 O O . ILE A 1 105 ? -0.529 4.888 3.386 1.00 98.31 105 ILE A O 1
ATOM 809 N N . THR A 1 106 ? -2.570 4.048 3.792 1.00 97.75 106 THR A N 1
ATOM 810 C CA . THR A 1 106 ? -2.177 3.388 5.042 1.00 97.75 106 THR A CA 1
ATOM 811 C C . THR A 1 106 ? -1.061 2.370 4.817 1.00 97.75 106 THR A C 1
ATOM 813 O O . THR A 1 106 ? -0.059 2.436 5.521 1.00 97.75 106 THR A O 1
ATOM 816 N N . GLY A 1 107 ? -1.192 1.471 3.837 1.00 97.44 107 GLY A N 1
ATOM 817 C CA . GLY A 1 107 ? -0.161 0.479 3.523 1.00 97.44 107 GLY A CA 1
ATOM 818 C C . GLY A 1 107 ? 1.173 1.130 3.170 1.00 97.44 107 GLY A C 1
ATOM 819 O O . GLY A 1 107 ? 2.182 0.853 3.819 1.00 97.44 107 GLY A O 1
ATOM 820 N N . CYS A 1 108 ? 1.156 2.083 2.237 1.00 97.94 108 CYS A N 1
ATOM 821 C CA . CYS A 1 108 ? 2.381 2.734 1.791 1.00 97.94 108 CYS A CA 1
ATOM 822 C C . CYS A 1 108 ? 3.104 3.472 2.930 1.00 97.94 108 CYS A C 1
ATOM 824 O O . CYS A 1 108 ? 4.318 3.343 3.091 1.00 97.94 108 CYS A O 1
ATOM 826 N N . PHE A 1 109 ? 2.383 4.219 3.774 1.00 96.88 109 PHE A N 1
ATOM 827 C CA . PHE A 1 109 ? 3.020 4.921 4.892 1.00 96.88 109 PHE A CA 1
ATOM 828 C C . PHE A 1 109 ? 3.505 3.977 5.998 1.00 96.88 109 PHE A C 1
ATOM 830 O O . PHE A 1 109 ? 4.517 4.282 6.636 1.00 96.88 109 PHE A O 1
ATOM 837 N N . THR A 1 110 ? 2.856 2.826 6.200 1.00 95.50 110 THR A N 1
ATOM 838 C CA . THR A 1 110 ? 3.375 1.791 7.104 1.00 95.50 110 THR A CA 1
ATOM 839 C C . THR A 1 110 ? 4.739 1.295 6.632 1.00 95.50 110 THR A C 1
ATOM 841 O O . THR A 1 110 ? 5.674 1.241 7.430 1.00 95.50 110 THR A O 1
ATOM 844 N N . ASP A 1 111 ? 4.895 1.022 5.335 1.00 95.50 111 ASP A N 1
ATOM 845 C CA . ASP A 1 111 ? 6.180 0.619 4.755 1.00 95.50 111 ASP A CA 1
ATOM 846 C C . ASP A 1 111 ? 7.226 1.742 4.825 1.00 95.50 111 ASP A C 1
ATOM 848 O O . ASP A 1 111 ? 8.349 1.521 5.275 1.00 95.50 111 ASP A O 1
ATOM 852 N N . GLN A 1 112 ? 6.855 2.980 4.473 1.00 94.62 112 GLN A N 1
ATOM 853 C CA . GLN A 1 112 ? 7.768 4.131 4.534 1.00 94.62 112 GLN A CA 1
ATOM 854 C C . GLN A 1 112 ? 8.308 4.393 5.940 1.00 94.62 112 GLN A C 1
ATOM 856 O O . GLN A 1 112 ? 9.407 4.921 6.095 1.00 94.62 112 GLN A O 1
ATOM 861 N N . THR A 1 113 ? 7.543 4.046 6.972 1.00 94.75 113 THR A N 1
ATOM 862 C CA . THR A 1 113 ? 7.898 4.297 8.372 1.00 94.75 113 THR A CA 1
ATOM 863 C C . THR A 1 113 ? 8.404 3.050 9.096 1.00 94.75 113 THR A C 1
ATOM 865 O O . THR A 1 113 ? 8.760 3.149 10.267 1.00 94.75 113 THR A O 1
ATOM 868 N N . LYS A 1 114 ? 8.516 1.894 8.419 1.00 92.12 114 LYS A N 1
ATOM 869 C CA . LYS A 1 114 ? 8.877 0.600 9.039 1.00 92.12 114 LYS A CA 1
ATOM 870 C C . LYS A 1 114 ? 10.248 0.562 9.713 1.00 92.12 114 LYS A C 1
ATOM 872 O O . LYS A 1 114 ? 10.498 -0.283 10.562 1.00 92.12 114 LYS A O 1
ATOM 877 N N . HIS A 1 115 ? 11.144 1.460 9.318 1.00 92.19 115 HIS A N 1
ATOM 878 C CA . HIS A 1 115 ? 12.496 1.580 9.866 1.00 92.19 115 HIS A CA 1
ATOM 879 C C . HIS A 1 115 ? 12.567 2.485 11.108 1.00 92.19 115 HIS A C 1
ATOM 881 O O . HIS A 1 115 ? 13.638 2.647 11.688 1.00 92.19 115 HIS A O 1
ATOM 887 N N . MET A 1 116 ? 11.459 3.133 11.477 1.00 95.19 116 MET A N 1
ATOM 888 C CA . MET A 1 116 ? 11.384 4.036 12.623 1.00 95.19 116 MET A CA 1
ATOM 889 C C . MET A 1 116 ? 11.068 3.262 13.908 1.00 95.19 116 MET A C 1
ATOM 891 O O . MET A 1 116 ? 10.461 2.194 13.873 1.00 95.19 116 MET A O 1
ATOM 895 N N . ASP A 1 117 ? 11.408 3.839 15.062 1.00 96.69 117 ASP A N 1
ATOM 896 C CA . ASP A 1 117 ? 10.976 3.304 16.355 1.00 96.69 117 ASP A CA 1
ATOM 897 C C . ASP A 1 117 ? 9.446 3.265 16.462 1.00 96.69 117 ASP A C 1
ATOM 899 O O . ASP A 1 117 ? 8.766 4.209 16.057 1.00 96.69 117 ASP A O 1
ATOM 903 N N . VAL A 1 118 ? 8.902 2.234 17.117 1.00 92.88 118 VAL A N 1
ATOM 904 C CA . VAL A 1 118 ? 7.450 1.975 17.217 1.00 92.88 118 VAL A CA 1
ATOM 905 C C . VAL A 1 118 ? 6.652 3.196 17.692 1.00 92.88 118 VAL A C 1
ATOM 907 O O . VAL A 1 118 ? 5.586 3.502 17.156 1.00 92.88 118 VAL A O 1
ATOM 910 N N . LYS A 1 119 ? 7.170 3.944 18.676 1.00 95.81 119 LYS A N 1
ATOM 911 C CA . LYS A 1 119 ? 6.513 5.163 19.177 1.00 95.81 119 LYS A CA 1
ATOM 912 C C . LYS A 1 119 ? 6.447 6.254 18.104 1.00 95.81 119 LYS A C 1
ATOM 914 O O . LYS A 1 119 ? 5.406 6.881 17.933 1.00 95.81 119 LYS A O 1
ATOM 919 N N . VAL A 1 120 ? 7.542 6.459 17.375 1.00 96.25 120 VAL A N 1
ATOM 920 C CA . VAL A 1 120 ? 7.631 7.457 16.300 1.00 96.25 120 VAL A CA 1
ATOM 921 C C . VAL A 1 120 ? 6.759 7.038 15.121 1.00 96.25 120 VAL A C 1
ATOM 923 O O . VAL A 1 120 ? 6.011 7.857 14.591 1.00 96.25 120 VAL A O 1
ATOM 926 N N . GLN A 1 121 ? 6.803 5.758 14.754 1.00 94.94 121 GLN A N 1
ATOM 927 C CA . GLN A 1 121 ? 5.959 5.184 13.715 1.00 94.94 121 GLN A CA 1
ATOM 928 C C . GLN A 1 121 ? 4.475 5.406 14.032 1.00 94.94 121 GLN A C 1
ATOM 930 O O . GLN A 1 121 ? 3.744 5.939 13.201 1.00 94.94 121 GLN A O 1
ATOM 935 N N . SER A 1 122 ? 4.038 5.089 15.254 1.00 94.56 122 SER A N 1
ATOM 936 C CA . SER A 1 122 ? 2.652 5.295 15.687 1.00 94.56 122 SER A CA 1
ATOM 937 C C . SER A 1 122 ? 2.230 6.768 15.614 1.00 94.56 122 SER A C 1
ATOM 939 O O . SER A 1 122 ? 1.165 7.079 15.077 1.00 94.56 122 SER A O 1
ATOM 941 N N . GLU A 1 123 ? 3.075 7.698 16.070 1.00 97.19 123 GLU A N 1
ATOM 942 C CA . GLU A 1 123 ? 2.797 9.136 15.978 1.00 97.19 123 GLU A CA 1
ATOM 943 C C . GLU A 1 123 ? 2.668 9.611 14.519 1.00 97.19 123 GLU A C 1
ATOM 945 O O . GLU A 1 123 ? 1.783 10.413 14.205 1.00 97.19 123 GLU A O 1
ATOM 950 N N . LYS A 1 124 ? 3.506 9.097 13.609 1.00 96.81 124 LYS A N 1
ATOM 951 C CA . LYS A 1 124 ? 3.426 9.384 12.167 1.00 96.81 124 LYS A CA 1
ATOM 952 C C . LYS A 1 124 ? 2.162 8.805 11.544 1.00 96.81 124 LYS A C 1
ATOM 954 O O . LYS A 1 124 ? 1.450 9.531 10.853 1.00 96.81 124 LYS A O 1
ATOM 959 N N . MET A 1 125 ? 1.825 7.553 11.839 1.00 96.44 125 MET A N 1
ATOM 960 C CA . MET A 1 125 ? 0.607 6.923 11.327 1.00 96.44 125 MET A CA 1
ATOM 961 C C . MET A 1 125 ? -0.662 7.611 11.844 1.00 96.44 125 MET A C 1
ATOM 963 O O . MET A 1 125 ? -1.630 7.748 11.098 1.00 96.44 125 MET A O 1
ATOM 967 N N . ALA A 1 126 ? -0.648 8.164 13.061 1.00 97.12 126 ALA A N 1
ATOM 968 C CA . ALA A 1 126 ? -1.744 8.997 13.555 1.00 97.12 126 ALA A CA 1
ATOM 969 C C . ALA A 1 126 ? -1.907 10.308 12.759 1.00 97.12 126 ALA A C 1
ATOM 971 O O . ALA A 1 126 ? -3.026 10.787 12.574 1.00 97.12 126 ALA A O 1
ATOM 972 N N . GLN A 1 127 ? -0.813 10.904 12.271 1.00 97.69 127 GLN A N 1
ATOM 973 C CA . GLN A 1 127 ? -0.875 12.071 11.379 1.00 97.69 127 GLN A CA 1
ATOM 974 C C . GLN A 1 127 ? -1.398 11.688 9.993 1.00 97.69 127 GLN A C 1
ATOM 976 O O . GLN A 1 127 ? -2.219 12.415 9.436 1.00 97.69 127 GLN A O 1
ATOM 981 N N . VAL A 1 128 ? -0.973 10.536 9.468 1.00 97.06 128 VAL A N 1
ATOM 982 C CA . VAL A 1 128 ? -1.471 9.990 8.197 1.00 97.06 128 VAL A CA 1
ATOM 983 C C . VAL A 1 128 ? -2.978 9.760 8.268 1.00 97.06 128 VAL A C 1
ATOM 985 O O . VAL A 1 128 ? -3.693 10.223 7.386 1.00 97.06 128 VAL A O 1
ATOM 988 N N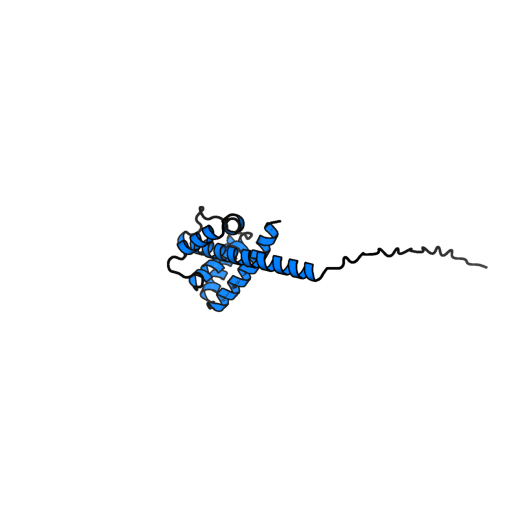 . ALA A 1 129 ? -3.481 9.143 9.341 1.00 96.88 129 ALA A N 1
ATOM 989 C CA . ALA A 1 129 ? -4.916 8.937 9.540 1.00 96.88 129 ALA A CA 1
ATOM 990 C C . ALA A 1 129 ? -5.697 10.263 9.512 1.00 96.88 129 ALA A C 1
ATOM 992 O O . ALA A 1 129 ? -6.656 10.405 8.759 1.00 96.88 129 ALA A O 1
ATOM 993 N N . LYS A 1 130 ? -5.222 11.284 10.239 1.00 97.94 130 LYS A N 1
ATOM 994 C CA . LYS A 1 130 ? -5.832 12.626 10.214 1.00 97.94 130 LYS A CA 1
ATOM 995 C C . LYS A 1 130 ? -5.822 13.257 8.820 1.00 97.94 130 LYS A C 1
ATOM 997 O O . LYS A 1 130 ? -6.780 13.929 8.452 1.00 97.94 130 LYS A O 1
ATOM 1002 N N . ALA A 1 131 ? -4.746 13.076 8.054 1.00 96.94 131 ALA A N 1
ATOM 1003 C CA . ALA A 1 131 ? -4.661 13.587 6.689 1.00 96.94 131 ALA A CA 1
ATOM 1004 C C . ALA A 1 131 ? -5.633 12.854 5.752 1.00 96.94 131 ALA A C 1
ATOM 1006 O O . ALA A 1 131 ? -6.307 13.497 4.955 1.00 96.94 131 ALA A O 1
ATOM 1007 N N . ILE A 1 132 ? -5.759 11.530 5.882 1.00 97.00 132 ILE A N 1
ATOM 1008 C CA . ILE A 1 132 ? -6.753 10.743 5.144 1.00 97.00 132 ILE A CA 1
ATOM 1009 C C . ILE A 1 132 ? -8.168 11.259 5.436 1.00 97.00 132 ILE A C 1
ATOM 1011 O O . ILE A 1 132 ? -8.955 11.409 4.509 1.00 97.00 132 ILE A O 1
ATOM 1015 N N . ASP A 1 133 ? -8.502 11.586 6.680 1.00 97.06 133 ASP A N 1
ATOM 1016 C CA . ASP A 1 133 ? -9.845 12.084 7.006 1.00 97.06 133 ASP A CA 1
ATOM 1017 C C . ASP A 1 133 ? -10.113 13.502 6.471 1.00 97.06 133 ASP A C 1
ATOM 1019 O O . ASP A 1 133 ? -11.258 13.857 6.196 1.00 97.06 133 ASP A O 1
ATOM 1023 N N . ALA A 1 134 ? -9.068 14.320 6.317 1.00 97.00 134 ALA A N 1
ATOM 1024 C CA . ALA A 1 134 ? -9.188 15.720 5.912 1.00 97.00 134 ALA A CA 1
ATOM 1025 C C . ALA A 1 134 ? -9.115 15.952 4.392 1.00 97.00 134 ALA A C 1
ATOM 1027 O O . ALA A 1 134 ? -9.622 16.960 3.901 1.00 97.00 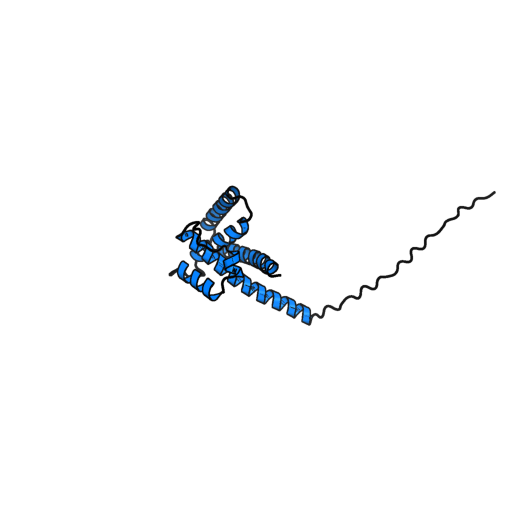134 ALA A O 1
ATOM 1028 N N . LEU A 1 135 ? -8.438 15.072 3.651 1.00 96.25 135 LEU A N 1
ATOM 1029 C CA . LEU A 1 135 ? -8.178 15.252 2.223 1.00 96.25 135 LEU A CA 1
ATOM 1030 C C . LEU A 1 135 ? -9.346 14.779 1.349 1.00 96.25 135 LEU A C 1
ATOM 1032 O O . LEU A 1 135 ? -10.008 13.784 1.640 1.00 96.25 135 LEU A O 1
ATOM 1036 N N . GLY A 1 136 ? -9.546 15.457 0.218 1.00 97.31 136 GLY A N 1
ATOM 1037 C CA . GLY A 1 136 ? -10.444 14.995 -0.832 1.00 97.31 136 GLY A CA 1
ATOM 1038 C C . GLY A 1 136 ? -9.883 13.783 -1.580 1.00 97.31 136 GLY A C 1
ATOM 1039 O O . GLY A 1 136 ? -8.696 13.448 -1.508 1.00 97.31 136 GLY A O 1
ATOM 1040 N N . LYS A 1 137 ? -10.750 13.105 -2.339 1.00 96.12 137 LYS A N 1
ATOM 1041 C CA . LYS A 1 137 ? -10.374 11.922 -3.128 1.00 96.12 137 LYS A CA 1
ATOM 1042 C C . LYS A 1 137 ? -9.222 12.200 -4.104 1.00 96.12 137 LYS A C 1
ATOM 1044 O O . LYS A 1 137 ? -8.361 11.342 -4.287 1.00 96.12 137 LYS A O 1
ATOM 1049 N N . GLU A 1 138 ? -9.208 13.372 -4.735 1.00 97.00 138 GLU A N 1
ATOM 1050 C CA . GLU A 1 138 ? -8.171 13.734 -5.706 1.00 97.00 138 GLU A CA 1
ATOM 1051 C C . GLU A 1 138 ? -6.804 13.899 -5.028 1.00 97.00 138 GLU A C 1
ATOM 1053 O O . GLU A 1 138 ? -5.804 13.359 -5.505 1.00 97.00 138 GLU A O 1
ATOM 1058 N N . GLU A 1 139 ? -6.751 14.582 -3.884 1.00 97.75 139 GLU A N 1
ATOM 1059 C CA . GLU A 1 139 ? -5.524 14.739 -3.103 1.00 97.75 139 GLU A CA 1
ATOM 1060 C C . GLU A 1 139 ? -5.017 13.398 -2.571 1.00 97.75 139 GLU A C 1
ATOM 1062 O O . GLU A 1 139 ? -3.817 13.127 -2.634 1.00 97.75 139 GLU A O 1
ATOM 1067 N N . LYS A 1 140 ? -5.923 12.523 -2.119 1.00 97.50 140 LYS A N 1
ATOM 1068 C CA . LYS A 1 140 ? -5.589 11.146 -1.730 1.00 97.50 140 LYS A CA 1
ATOM 1069 C C . LYS A 1 140 ? -4.961 10.376 -2.881 1.00 97.50 140 LYS A C 1
ATOM 1071 O O . LYS A 1 140 ? -3.926 9.742 -2.704 1.00 97.50 140 LYS A O 1
ATOM 1076 N N . GLN A 1 141 ? -5.547 10.459 -4.073 1.00 97.50 141 GLN A N 1
ATOM 1077 C CA . GLN A 1 141 ? -5.018 9.783 -5.252 1.00 97.50 141 GLN A CA 1
ATOM 1078 C C . GLN A 1 141 ? -3.629 10.309 -5.637 1.00 97.50 141 GLN A C 1
ATOM 1080 O O . GLN A 1 141 ? -2.744 9.507 -5.943 1.00 97.50 141 GLN A O 1
ATOM 1085 N N . LYS A 1 142 ? -3.406 11.629 -5.572 1.00 97.31 142 LYS A N 1
ATOM 1086 C CA . LYS A 1 142 ? -2.082 12.239 -5.794 1.00 97.31 142 LYS A CA 1
ATOM 1087 C C . LYS A 1 142 ? -1.063 11.754 -4.764 1.00 97.31 142 LYS A C 1
ATOM 1089 O O . LYS A 1 142 ? 0.008 11.290 -5.146 1.00 97.31 142 LYS A O 1
ATOM 1094 N N . SER A 1 143 ? -1.420 11.811 -3.481 1.00 96.12 143 SER A N 1
ATOM 1095 C CA . SER A 1 143 ? -0.566 11.358 -2.381 1.00 96.12 143 SER A CA 1
ATOM 1096 C C . SER A 1 143 ? -0.194 9.885 -2.535 1.00 96.12 143 SER A C 1
ATOM 1098 O O . SER A 1 143 ? 0.987 9.548 -2.513 1.00 96.12 143 SER A O 1
ATOM 1100 N N . PHE A 1 144 ? -1.179 9.022 -2.787 1.00 97.75 144 PHE A N 1
ATOM 1101 C CA . PHE A 1 144 ? -0.954 7.597 -2.983 1.00 97.75 144 PHE A CA 1
ATOM 1102 C C . PHE A 1 144 ? -0.070 7.310 -4.200 1.00 97.75 144 PHE A C 1
ATOM 1104 O O . PHE A 1 144 ? 0.889 6.553 -4.096 1.00 97.75 144 PHE A O 1
ATOM 1111 N N . THR A 1 145 ? -0.322 7.975 -5.332 1.00 97.12 145 THR A N 1
ATOM 1112 C CA . THR A 1 145 ? 0.496 7.818 -6.546 1.00 97.12 145 THR A CA 1
ATOM 1113 C C . THR A 1 145 ? 1.957 8.184 -6.286 1.00 97.12 145 THR A C 1
ATOM 1115 O O . THR A 1 145 ? 2.859 7.452 -6.686 1.00 97.12 145 THR A O 1
ATOM 1118 N N . GLN A 1 146 ? 2.205 9.297 -5.589 1.00 97.12 146 GLN A N 1
ATOM 1119 C CA . GLN A 1 146 ? 3.560 9.711 -5.226 1.00 97.12 146 GLN A CA 1
ATOM 1120 C C . GLN A 1 146 ? 4.230 8.702 -4.282 1.00 97.12 146 GLN A C 1
ATOM 1122 O O . GLN A 1 146 ? 5.411 8.396 -4.439 1.00 97.12 146 GLN A O 1
ATOM 1127 N N . CYS A 1 147 ? 3.471 8.178 -3.323 1.00 97.19 147 CYS A N 1
ATOM 1128 C CA . CYS A 1 147 ? 3.923 7.183 -2.358 1.00 97.19 147 CYS A CA 1
ATOM 1129 C C . CYS A 1 147 ? 4.393 5.894 -3.062 1.00 97.19 147 CYS A C 1
ATOM 1131 O O . CYS A 1 147 ? 5.552 5.500 -2.915 1.00 97.19 147 CYS A O 1
ATOM 1133 N N . VAL A 1 148 ? 3.535 5.338 -3.925 1.00 97.25 148 VAL A N 1
ATOM 1134 C CA . VAL A 1 148 ? 3.801 4.143 -4.744 1.00 97.25 148 VAL A CA 1
ATOM 1135 C C . VAL A 1 148 ? 4.985 4.351 -5.683 1.00 97.25 148 VAL A C 1
ATOM 1137 O O . VAL A 1 148 ? 5.821 3.465 -5.823 1.00 97.25 148 VAL A O 1
ATOM 1140 N N . ASN A 1 149 ? 5.084 5.519 -6.325 1.00 95.62 149 ASN A N 1
ATOM 1141 C CA . ASN A 1 149 ? 6.208 5.844 -7.204 1.00 95.62 149 ASN A CA 1
ATOM 1142 C C . ASN A 1 149 ? 7.544 5.771 -6.450 1.00 95.62 149 ASN A C 1
ATOM 1144 O O . ASN A 1 149 ? 8.498 5.164 -6.927 1.00 95.62 149 ASN A O 1
ATOM 1148 N N . ASN A 1 150 ? 7.602 6.344 -5.247 1.00 94.62 150 ASN A N 1
ATOM 1149 C CA . ASN A 1 150 ? 8.814 6.315 -4.431 1.00 94.62 150 ASN A CA 1
ATOM 1150 C C . ASN A 1 150 ? 9.155 4.897 -3.954 1.00 94.62 150 ASN A C 1
ATOM 1152 O O . ASN A 1 150 ? 10.316 4.500 -4.017 1.00 94.62 150 ASN A O 1
ATOM 1156 N N . GLN A 1 151 ? 8.164 4.119 -3.511 1.00 95.50 151 GLN A N 1
ATOM 1157 C CA . GLN A 1 151 ? 8.377 2.721 -3.127 1.00 95.50 151 GLN A CA 1
ATOM 1158 C C . GLN A 1 151 ? 8.841 1.861 -4.305 1.00 95.50 151 GLN A C 1
ATOM 1160 O O . GLN A 1 151 ? 9.764 1.069 -4.146 1.00 95.50 151 GLN A O 1
ATOM 1165 N N . ALA A 1 152 ? 8.243 2.020 -5.489 1.00 95.19 152 ALA A N 1
ATOM 1166 C CA . ALA A 1 152 ? 8.632 1.263 -6.673 1.00 95.19 152 ALA A CA 1
ATOM 1167 C C . ALA A 1 152 ? 10.108 1.485 -7.024 1.00 95.19 152 ALA A C 1
ATOM 1169 O O . ALA A 1 152 ? 10.804 0.520 -7.322 1.00 95.19 152 ALA A O 1
ATOM 1170 N N . LEU A 1 153 ? 10.615 2.717 -6.906 1.00 91.88 153 LEU A N 1
ATOM 1171 C CA . LEU A 1 153 ? 12.043 3.001 -7.080 1.00 91.88 153 LEU A CA 1
ATOM 1172 C C . LEU A 1 153 ? 12.918 2.252 -6.062 1.00 91.88 153 LEU A C 1
ATOM 1174 O O . LEU A 1 153 ? 13.934 1.677 -6.445 1.00 91.88 153 LEU A O 1
ATOM 1178 N N . ILE A 1 154 ? 12.510 2.214 -4.790 1.00 91.81 154 ILE A N 1
ATOM 1179 C CA . ILE A 1 154 ? 13.235 1.498 -3.724 1.00 91.81 154 ILE A CA 1
ATOM 1180 C C . ILE A 1 154 ? 13.274 -0.012 -4.011 1.00 91.81 154 ILE A C 1
ATOM 1182 O O . ILE A 1 154 ? 14.334 -0.639 -3.959 1.00 91.81 154 ILE A O 1
ATOM 1186 N N . TYR A 1 155 ? 12.132 -0.606 -4.360 1.00 91.50 155 TYR A N 1
ATOM 1187 C CA . TYR A 1 155 ? 12.040 -2.040 -4.654 1.00 91.50 155 TYR A CA 1
ATOM 1188 C C . TYR A 1 155 ? 12.678 -2.433 -5.986 1.00 91.50 155 TYR A C 1
ATOM 1190 O O . TYR A 1 155 ? 13.053 -3.590 -6.161 1.00 91.50 155 TYR A O 1
ATOM 1198 N N . LEU A 1 156 ? 12.824 -1.499 -6.925 1.00 87.75 156 LEU A N 1
ATOM 1199 C CA . LEU A 1 156 ? 13.565 -1.742 -8.158 1.00 87.75 156 LEU A CA 1
ATOM 1200 C C . LEU A 1 156 ? 15.065 -1.892 -7.875 1.00 87.75 156 LEU A C 1
ATOM 1202 O O . LEU A 1 156 ? 15.682 -2.821 -8.378 1.00 87.75 156 LEU A O 1
ATOM 1206 N N . GLN A 1 157 ? 15.623 -1.037 -7.013 1.00 82.06 157 GLN A N 1
ATOM 1207 C CA . GLN A 1 157 ? 17.028 -1.109 -6.582 1.00 82.06 157 GLN A CA 1
ATOM 1208 C C . GLN A 1 157 ? 17.333 -2.340 -5.716 1.00 82.06 157 GLN A C 1
ATOM 1210 O O . GLN A 1 157 ? 18.471 -2.778 -5.642 1.00 82.06 157 GLN A O 1
ATOM 1215 N N . SER A 1 158 ? 16.319 -2.899 -5.052 1.00 77.50 158 SER A N 1
ATOM 1216 C CA . SER A 1 158 ? 16.470 -4.062 -4.163 1.00 77.50 158 SER A CA 1
ATOM 1217 C C . SER A 1 158 ? 16.459 -5.413 -4.901 1.00 77.50 158 SER A C 1
ATOM 1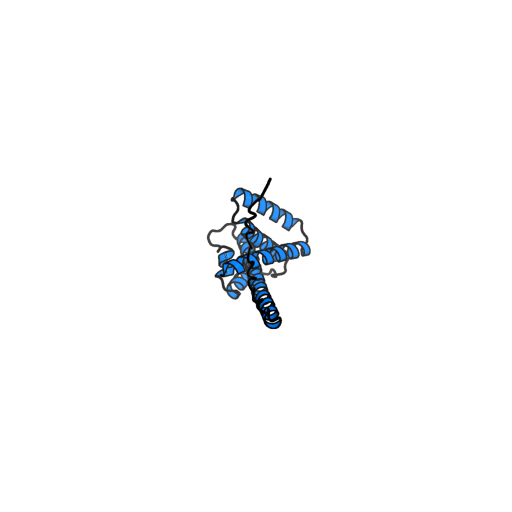219 O O . SER A 1 158 ? 16.518 -6.457 -4.257 1.00 77.50 158 SER A O 1
ATOM 1221 N N . GLN A 1 159 ? 16.316 -5.408 -6.231 1.00 65.56 159 GLN A N 1
ATOM 1222 C CA . GLN A 1 159 ? 16.296 -6.610 -7.080 1.00 65.56 159 GLN A CA 1
ATOM 1223 C C . GLN A 1 159 ? 17.634 -6.887 -7.791 1.00 65.56 159 GLN A C 1
ATOM 1225 O O . GLN A 1 159 ? 17.723 -7.872 -8.526 1.00 65.56 159 GLN A O 1
ATOM 1230 N N . GLU A 1 160 ? 18.642 -6.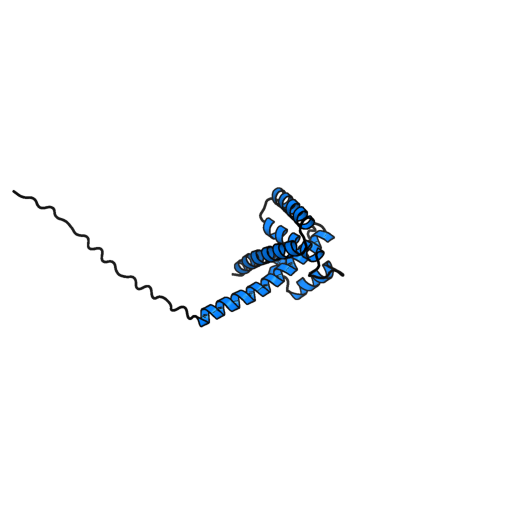037 -7.582 1.00 51.81 160 GLU A N 1
ATOM 1231 C CA . GLU A 1 160 ? 20.030 -6.229 -8.034 1.00 51.81 160 GLU A CA 1
ATOM 1232 C C . GLU A 1 160 ? 20.861 -6.996 -6.993 1.00 51.81 160 GLU A C 1
ATOM 1234 O O . GLU A 1 160 ? 21.681 -7.845 -7.416 1.00 51.81 160 GLU A O 1
#